Protein AF-A0A7S3WR61-F1 (afdb_monomer_lite)

Structure (mmCIF, N/CA/C/O backbone):
data_AF-A0A7S3WR61-F1
#
_entry.id   AF-A0A7S3WR61-F1
#
loop_
_atom_site.group_PDB
_atom_site.id
_atom_site.type_symbol
_atom_site.label_atom_id
_atom_site.label_alt_id
_atom_site.label_comp_id
_atom_site.label_asym_id
_atom_site.label_entity_id
_atom_site.label_seq_id
_atom_site.pdbx_PDB_ins_code
_atom_site.Cartn_x
_atom_site.Cartn_y
_atom_site.Cartn_z
_atom_site.occupancy
_atom_site.B_iso_or_equiv
_atom_site.auth_seq_id
_atom_site.auth_comp_id
_atom_site.auth_asym_id
_atom_site.auth_atom_id
_atom_site.pdbx_PDB_model_num
ATOM 1 N N . MET A 1 1 ? -26.419 58.704 -27.061 1.00 47.06 1 MET A N 1
ATOM 2 C CA . MET A 1 1 ? -27.009 57.457 -26.523 1.00 47.06 1 MET A CA 1
ATOM 3 C C . MET A 1 1 ? -26.331 56.272 -27.197 1.00 47.06 1 MET A C 1
ATOM 5 O O . MET A 1 1 ? -26.550 56.076 -28.379 1.00 47.06 1 MET A O 1
ATOM 9 N N . SER A 1 2 ? -25.475 55.519 -26.505 1.00 44.50 2 SER A N 1
ATOM 10 C CA . SER A 1 2 ? -25.019 54.212 -27.003 1.00 44.50 2 SER A CA 1
ATOM 11 C C . SER A 1 2 ? -24.614 53.353 -25.810 1.00 44.50 2 SER A C 1
ATOM 13 O O . SER A 1 2 ? -23.563 53.556 -25.205 1.00 44.50 2 SER A O 1
ATOM 15 N N . ARG A 1 3 ? -25.531 52.475 -25.393 1.00 53.50 3 ARG A N 1
ATOM 16 C CA . ARG A 1 3 ? -25.324 51.505 -24.315 1.00 53.50 3 ARG A CA 1
ATOM 17 C C . ARG A 1 3 ? -24.737 50.247 -24.952 1.00 53.50 3 ARG A C 1
ATOM 19 O O . ARG A 1 3 ? -25.411 49.608 -25.752 1.00 53.50 3 ARG A O 1
ATOM 26 N N . ARG A 1 4 ? -23.490 49.907 -24.622 1.00 54.41 4 ARG A N 1
ATOM 27 C CA . ARG A 1 4 ? -22.903 48.604 -24.971 1.00 54.41 4 ARG A CA 1
ATOM 28 C C . ARG A 1 4 ? -23.414 47.555 -23.970 1.00 54.41 4 ARG A C 1
ATOM 30 O O . ARG A 1 4 ? -23.405 47.856 -22.776 1.00 54.41 4 ARG A O 1
ATOM 37 N N . PRO A 1 5 ? -23.875 46.370 -24.407 1.00 54.38 5 PRO A N 1
ATOM 38 C CA . PRO A 1 5 ? -24.313 45.326 -23.487 1.00 54.38 5 PRO A CA 1
ATOM 39 C C . PRO A 1 5 ? -23.103 44.636 -22.832 1.00 54.38 5 PRO A C 1
ATOM 41 O O . PRO A 1 5 ? -22.031 44.578 -23.444 1.00 54.38 5 PRO A O 1
ATOM 44 N N . PRO A 1 6 ? -23.245 44.110 -21.601 1.00 51.59 6 PRO A N 1
ATOM 45 C CA . PRO A 1 6 ? -22.184 43.352 -20.959 1.00 51.59 6 PRO A CA 1
ATOM 46 C C . PRO A 1 6 ? -22.015 41.997 -21.654 1.00 51.59 6 PRO A C 1
ATOM 48 O O . PRO A 1 6 ? -22.983 41.290 -21.933 1.00 51.59 6 PRO A O 1
ATOM 51 N N . ILE A 1 7 ? -20.762 41.650 -21.933 1.00 61.72 7 ILE A N 1
ATOM 52 C CA . ILE A 1 7 ? -20.359 40.348 -22.458 1.00 61.72 7 ILE A CA 1
ATOM 53 C C . ILE A 1 7 ? -20.610 39.324 -21.348 1.00 61.72 7 ILE A C 1
ATOM 55 O O . ILE A 1 7 ? -19.904 39.307 -20.340 1.00 61.72 7 ILE A O 1
ATOM 59 N N . ALA A 1 8 ? -21.639 38.496 -21.513 1.00 58.22 8 ALA A N 1
ATOM 60 C CA . ALA A 1 8 ? -21.864 37.343 -20.658 1.00 58.22 8 ALA A CA 1
ATOM 61 C C . ALA A 1 8 ? -20.707 36.356 -20.868 1.00 58.22 8 ALA A C 1
ATOM 63 O O . ALA A 1 8 ? -20.586 35.744 -21.929 1.00 58.22 8 ALA A O 1
ATOM 64 N N . MET A 1 9 ? -19.833 36.227 -19.868 1.00 58.81 9 MET A N 1
ATOM 65 C CA . MET A 1 9 ? -18.843 35.158 -19.838 1.00 58.81 9 MET A CA 1
ATOM 66 C C . MET A 1 9 ? -19.578 33.822 -19.715 1.00 58.81 9 MET A C 1
ATOM 68 O O . MET A 1 9 ? -20.088 33.485 -18.647 1.00 58.81 9 MET A O 1
ATOM 72 N N . LEU A 1 10 ? -19.632 33.055 -20.807 1.00 58.28 10 LEU A N 1
ATOM 73 C CA . LEU A 1 10 ? -19.936 31.632 -20.724 1.00 58.28 10 LEU A CA 1
ATOM 74 C C . LEU A 1 10 ? -18.813 30.971 -19.921 1.00 58.28 10 LEU A C 1
ATOM 76 O O . LEU A 1 10 ? -17.678 30.861 -20.383 1.00 58.28 10 LEU A O 1
ATOM 80 N N . SER A 1 11 ? -19.140 30.560 -18.700 1.00 61.56 11 SER A N 1
ATOM 81 C CA . SER A 1 11 ? -18.258 29.749 -17.875 1.00 61.56 11 SER A CA 1
ATOM 82 C C . SER A 1 11 ? -18.165 28.359 -18.507 1.00 61.56 11 SER A C 1
ATOM 84 O O . SER A 1 11 ? -19.135 27.601 -18.522 1.00 61.56 11 SER A O 1
ATOM 86 N N . LEU A 1 12 ? -17.007 28.047 -19.088 1.00 59.94 12 LEU A N 1
ATOM 87 C CA . LEU A 1 12 ? -16.656 26.696 -19.506 1.00 59.94 12 LEU A CA 1
ATOM 88 C C . LEU A 1 12 ? -16.459 25.863 -18.237 1.00 59.94 12 LEU A C 1
ATOM 90 O O . LEU A 1 12 ? -15.419 25.942 -17.586 1.00 59.94 12 LEU A O 1
ATOM 94 N N . ALA A 1 13 ? -17.467 25.077 -17.867 1.00 62.22 13 ALA A N 1
ATOM 95 C CA . ALA A 1 13 ? -17.291 24.028 -16.877 1.00 62.22 13 ALA A CA 1
ATOM 96 C C . ALA A 1 13 ? -16.341 22.971 -17.465 1.00 62.22 13 ALA A C 1
ATOM 98 O O . ALA A 1 13 ? -16.714 22.217 -18.364 1.00 62.22 13 ALA A O 1
ATOM 99 N N . SER A 1 14 ? -15.098 22.940 -16.983 1.00 58.44 14 SER A N 1
ATOM 100 C CA . SER A 1 14 ? -14.145 21.876 -17.299 1.00 58.44 14 SER A CA 1
ATOM 101 C C . SER A 1 14 ? -14.695 20.540 -16.807 1.00 58.44 14 SER A C 1
ATOM 103 O O . SER A 1 14 ? -14.747 20.280 -15.606 1.00 58.44 14 SER A O 1
ATOM 105 N N . ILE A 1 15 ? -15.092 19.676 -17.739 1.00 57.22 15 ILE A N 1
ATOM 106 C CA . ILE A 1 15 ? -15.362 18.268 -17.455 1.00 57.22 15 ILE A CA 1
ATOM 107 C C . ILE A 1 15 ? -14.012 17.621 -17.135 1.00 57.22 15 ILE A C 1
ATOM 109 O O . ILE A 1 15 ? -13.138 17.525 -17.997 1.00 57.22 15 ILE A O 1
ATOM 113 N N . ALA A 1 16 ? -13.824 17.201 -15.884 1.00 52.56 16 ALA A N 1
ATOM 114 C CA . ALA A 1 16 ? -12.667 16.417 -15.485 1.00 52.56 16 ALA A CA 1
ATOM 115 C C . ALA A 1 16 ? -12.743 15.043 -16.166 1.00 52.56 16 ALA A C 1
ATOM 117 O O . ALA A 1 16 ? -13.483 14.159 -15.736 1.00 52.56 16 ALA A O 1
ATOM 118 N N . VAL A 1 17 ? -11.982 14.857 -17.245 1.00 47.66 17 VAL A N 1
ATOM 119 C CA . VAL A 1 17 ? -11.701 13.519 -17.769 1.00 47.66 17 VAL A CA 1
ATOM 120 C C . VAL A 1 17 ? -10.850 12.822 -16.714 1.00 47.66 17 VAL A C 1
ATOM 122 O O . VAL A 1 17 ? -9.692 13.186 -16.511 1.00 47.66 17 VAL A O 1
ATOM 125 N N . ALA A 1 18 ? -11.430 11.848 -16.012 1.00 56.19 18 ALA A N 1
ATOM 126 C CA . ALA A 1 18 ? -10.667 10.930 -15.180 1.00 56.19 18 ALA A CA 1
ATOM 127 C C . ALA A 1 18 ? -9.612 10.271 -16.079 1.00 56.19 18 ALA A C 1
ATOM 129 O O . ALA A 1 18 ? -9.944 9.483 -16.965 1.00 56.19 18 ALA A O 1
ATOM 130 N N . GLY A 1 19 ? -8.352 10.680 -15.920 1.00 56.31 19 GLY A N 1
ATOM 131 C CA . GLY A 1 19 ? -7.254 10.207 -16.751 1.00 56.31 19 GLY A CA 1
ATOM 132 C C . GLY A 1 19 ? -7.171 8.688 -16.674 1.00 56.31 19 GLY A C 1
ATOM 133 O O . GLY A 1 19 ? -6.979 8.126 -15.597 1.00 56.31 19 GLY A O 1
ATOM 134 N N . VAL A 1 20 ? -7.336 8.019 -17.812 1.00 65.19 20 VAL A N 1
ATOM 135 C CA . VAL A 1 20 ? -7.133 6.575 -17.909 1.00 65.19 20 VAL A CA 1
ATOM 136 C C . VAL A 1 20 ? -5.646 6.320 -17.677 1.00 65.19 20 VAL A C 1
ATOM 138 O O . VAL A 1 20 ? -4.814 6.663 -18.518 1.00 65.19 20 VAL A O 1
ATOM 141 N N . SER A 1 21 ? -5.299 5.762 -16.515 1.00 78.19 21 SER A N 1
ATOM 142 C CA . SER A 1 21 ? -3.930 5.324 -16.229 1.00 78.19 21 SER A CA 1
ATOM 143 C C . SER A 1 21 ? -3.452 4.371 -17.335 1.00 78.19 21 SER A C 1
ATOM 145 O O . SER A 1 21 ? -4.246 3.527 -17.766 1.00 78.19 21 SER A O 1
ATOM 147 N N . PRO A 1 22 ? -2.178 4.441 -17.775 1.00 86.56 22 PRO A N 1
ATOM 148 C CA . PRO A 1 22 ? -1.639 3.497 -18.748 1.00 86.56 22 PRO A CA 1
ATOM 149 C C . PRO A 1 22 ? -1.910 2.043 -18.333 1.00 86.56 22 PRO A C 1
ATOM 151 O O . PRO A 1 22 ? -1.934 1.766 -17.124 1.00 86.56 22 PRO A O 1
ATOM 154 N N . PRO A 1 23 ? -2.100 1.119 -19.295 1.00 90.44 23 PRO A N 1
ATOM 155 C CA . PRO A 1 23 ? -2.280 -0.291 -18.991 1.00 90.44 23 PRO A CA 1
ATOM 156 C C . PRO A 1 23 ? -1.170 -0.817 -18.075 1.00 90.44 23 PRO A C 1
ATOM 158 O O . PRO A 1 23 ? 0.005 -0.769 -18.431 1.00 90.44 23 PRO A O 1
ATOM 161 N N . TRP A 1 24 ? -1.543 -1.336 -16.907 1.00 93.50 24 TRP A N 1
ATOM 162 C CA . TRP A 1 24 ? -0.624 -1.915 -15.930 1.00 93.50 24 TRP A CA 1
ATOM 163 C C . TRP A 1 24 ? -1.141 -3.282 -15.492 1.00 93.50 24 TRP A C 1
ATOM 165 O O . TRP A 1 24 ? -2.206 -3.404 -14.890 1.00 93.50 24 TRP A O 1
ATOM 175 N N . ARG A 1 25 ? -0.388 -4.329 -15.837 1.00 93.69 25 ARG A N 1
ATOM 176 C CA . ARG A 1 25 ? -0.757 -5.736 -15.621 1.00 93.69 25 ARG A CA 1
ATOM 177 C C . ARG A 1 25 ? 0.357 -6.440 -14.839 1.00 93.69 25 ARG A C 1
ATOM 179 O O . ARG A 1 25 ? 1.091 -7.230 -15.430 1.00 93.69 25 ARG A O 1
ATOM 186 N N . PRO A 1 26 ? 0.538 -6.119 -13.545 1.00 95.62 26 PRO A N 1
ATOM 187 C CA . PRO A 1 26 ? 1.623 -6.683 -12.756 1.00 95.62 26 PRO A CA 1
ATOM 188 C C . PRO A 1 26 ? 1.427 -8.193 -12.593 1.00 95.62 26 PRO A C 1
ATOM 190 O O . PRO A 1 26 ? 0.356 -8.662 -12.193 1.00 95.62 26 PRO A O 1
ATOM 193 N N . ALA A 1 27 ? 2.474 -8.962 -12.879 1.00 95.62 27 ALA A N 1
ATOM 194 C CA . ALA A 1 27 ? 2.504 -10.387 -12.593 1.00 95.62 27 ALA A CA 1
ATOM 195 C C . ALA A 1 27 ? 2.881 -10.625 -11.127 1.00 95.62 27 ALA A C 1
ATOM 197 O O . ALA A 1 27 ? 2.282 -11.479 -10.476 1.00 95.62 27 ALA A O 1
ATOM 198 N N . THR A 1 28 ? 3.818 -9.839 -10.596 1.00 95.88 28 THR A N 1
ATOM 199 C CA . THR A 1 28 ? 4.355 -9.965 -9.236 1.00 95.88 28 THR A CA 1
ATOM 200 C C . THR A 1 28 ? 4.583 -8.599 -8.592 1.00 95.88 28 THR A C 1
ATOM 202 O O . THR A 1 28 ? 4.657 -7.577 -9.273 1.00 95.88 28 THR A O 1
ATOM 205 N N . VAL A 1 29 ? 4.810 -8.582 -7.277 1.00 96.50 29 VAL A N 1
ATOM 206 C CA . VAL A 1 29 ? 5.276 -7.389 -6.541 1.00 96.50 29 VAL A CA 1
ATOM 207 C C . VAL A 1 29 ? 6.544 -6.764 -7.143 1.00 96.50 29 VAL A C 1
ATOM 209 O O . VAL A 1 29 ? 6.754 -5.559 -7.027 1.00 96.50 29 VAL A O 1
ATOM 212 N N . ARG A 1 30 ? 7.385 -7.540 -7.835 1.00 96.81 30 ARG A N 1
ATOM 213 C CA . ARG A 1 30 ? 8.566 -6.987 -8.507 1.00 96.81 30 ARG A CA 1
ATOM 214 C C . ARG A 1 30 ? 8.184 -5.996 -9.609 1.00 96.81 30 ARG A C 1
ATOM 216 O O . ARG A 1 30 ? 8.894 -5.016 -9.787 1.00 96.81 30 ARG A O 1
ATOM 223 N N . ASP A 1 31 ? 7.062 -6.214 -10.293 1.00 97.25 31 ASP A N 1
ATOM 224 C CA . ASP A 1 31 ? 6.581 -5.304 -11.338 1.00 97.25 31 ASP A CA 1
ATOM 225 C C . ASP A 1 31 ? 6.067 -3.991 -10.736 1.00 97.25 31 ASP A C 1
ATOM 227 O O . ASP A 1 31 ? 6.225 -2.939 -11.345 1.00 97.25 31 ASP A O 1
ATOM 231 N N . LEU A 1 32 ? 5.531 -4.021 -9.507 1.00 96.88 32 LEU A N 1
ATOM 232 C CA . LEU A 1 32 ? 5.289 -2.801 -8.732 1.00 96.88 32 LEU A CA 1
ATOM 233 C C . LEU A 1 32 ? 6.612 -2.092 -8.431 1.00 96.88 32 LEU A C 1
ATOM 235 O O . LEU A 1 32 ? 6.734 -0.896 -8.662 1.00 96.88 32 LEU A O 1
ATOM 239 N N . HIS A 1 33 ? 7.634 -2.807 -7.957 1.00 96.69 33 HIS A N 1
ATOM 240 C CA . HIS A 1 33 ? 8.935 -2.189 -7.670 1.00 96.69 33 HIS A CA 1
ATOM 241 C C . HIS A 1 33 ? 9.611 -1.605 -8.911 1.00 96.69 33 HIS A C 1
ATOM 243 O O . HIS A 1 33 ? 10.313 -0.605 -8.795 1.00 96.69 33 HIS A O 1
ATOM 249 N N . SER A 1 34 ? 9.392 -2.175 -10.095 1.00 96.88 34 SER A N 1
ATOM 250 C CA . SER A 1 34 ? 9.882 -1.614 -11.360 1.00 96.88 34 SER A CA 1
ATOM 251 C C . SER A 1 34 ? 9.305 -0.225 -11.665 1.00 96.88 34 SER A C 1
ATOM 253 O O . SER A 1 34 ? 9.942 0.555 -12.369 1.00 96.88 34 SER A O 1
ATOM 255 N N . GLU A 1 35 ? 8.166 0.133 -11.069 1.00 95.69 35 GLU A N 1
ATOM 256 C CA . GLU A 1 35 ? 7.537 1.454 -11.186 1.00 95.69 35 GLU A CA 1
ATOM 257 C C . GLU A 1 35 ? 8.132 2.492 -10.223 1.00 95.69 35 GLU A C 1
ATOM 259 O O . GLU A 1 35 ? 7.680 3.635 -10.184 1.00 95.69 35 GLU A O 1
ATOM 264 N N . TYR A 1 36 ? 9.174 2.147 -9.460 1.00 93.38 36 TYR A N 1
ATOM 265 C CA . TYR A 1 36 ? 9.773 3.046 -8.470 1.00 93.38 36 TYR A CA 1
ATOM 266 C C . TYR A 1 36 ? 10.138 4.419 -9.057 1.00 93.38 36 TYR A C 1
ATOM 268 O O . TYR A 1 36 ? 9.780 5.444 -8.485 1.00 93.38 36 TYR A O 1
ATOM 276 N N . GLY A 1 37 ? 10.786 4.467 -10.228 1.00 92.19 37 GLY A N 1
ATOM 277 C CA . GLY A 1 37 ? 11.131 5.733 -10.900 1.00 92.19 37 GLY A CA 1
ATOM 278 C C . GLY A 1 37 ? 9.921 6.498 -11.460 1.00 92.19 37 GLY A C 1
ATOM 279 O O . GLY A 1 37 ? 9.995 7.697 -11.748 1.00 92.19 37 GLY A O 1
ATOM 280 N N . ASN A 1 38 ? 8.778 5.827 -11.601 1.00 92.81 38 ASN A N 1
ATOM 281 C CA . ASN A 1 38 ? 7.513 6.456 -11.961 1.00 92.81 38 ASN A CA 1
ATOM 282 C C . ASN A 1 38 ? 6.779 7.034 -10.753 1.00 92.81 38 ASN A C 1
ATOM 284 O O . ASN A 1 38 ? 6.096 8.045 -10.895 1.00 92.81 38 ASN A O 1
ATOM 288 N N . ILE A 1 39 ? 6.971 6.444 -9.579 1.00 92.19 39 ILE A N 1
ATOM 289 C CA . ILE A 1 39 ? 6.277 6.809 -8.343 1.00 92.19 39 ILE A CA 1
ATOM 290 C C . ILE A 1 39 ? 7.059 7.873 -7.567 1.00 92.19 39 ILE A C 1
ATOM 292 O O . ILE A 1 39 ? 6.493 8.877 -7.141 1.00 92.19 39 ILE A O 1
ATOM 296 N N . PHE A 1 40 ? 8.372 7.698 -7.438 1.00 91.38 40 PHE A N 1
ATOM 297 C CA . PHE A 1 40 ? 9.255 8.597 -6.699 1.00 91.38 40 PHE A CA 1
ATOM 298 C C . PHE A 1 40 ? 10.033 9.477 -7.678 1.00 91.38 40 PHE A C 1
ATOM 300 O O . PHE A 1 40 ? 11.145 9.152 -8.088 1.00 91.38 40 PHE A O 1
ATOM 307 N N . LYS A 1 41 ? 9.425 10.601 -8.078 1.00 87.75 41 LYS A N 1
ATOM 308 C CA . LYS A 1 41 ? 10.019 11.557 -9.034 1.00 87.75 41 LYS A CA 1
ATOM 309 C C . LYS A 1 41 ? 11.151 12.403 -8.452 1.00 87.75 41 LYS A C 1
ATOM 311 O O . LYS A 1 41 ? 11.986 12.908 -9.198 1.00 87.75 41 LYS A O 1
ATOM 316 N N . HIS A 1 42 ? 11.179 12.553 -7.134 1.00 81.06 42 HIS A N 1
ATOM 317 C CA . HIS A 1 42 ? 12.162 13.350 -6.409 1.00 81.06 42 HIS A CA 1
ATOM 318 C C . HIS A 1 42 ? 12.770 12.525 -5.268 1.00 81.06 42 HIS A C 1
ATOM 320 O O . HIS A 1 42 ? 12.228 11.490 -4.876 1.00 81.06 42 HIS A O 1
ATOM 326 N N . GLY A 1 43 ? 13.932 12.955 -4.770 1.00 69.00 43 GLY A N 1
ATOM 327 C CA . GLY A 1 43 ? 14.670 12.238 -3.730 1.00 69.00 43 GLY A CA 1
ATOM 328 C C . GLY A 1 43 ? 13.902 12.084 -2.407 1.00 69.00 43 GLY A C 1
ATOM 329 O O . GLY A 1 43 ? 13.044 12.892 -2.075 1.00 69.00 43 GLY A O 1
ATOM 330 N N . ASN A 1 44 ? 14.299 11.061 -1.640 1.00 69.12 44 ASN A N 1
ATOM 331 C CA . ASN A 1 44 ? 13.786 10.624 -0.333 1.00 69.12 44 ASN A CA 1
ATOM 332 C C . ASN A 1 44 ? 12.400 9.937 -0.308 1.00 69.12 44 ASN A C 1
ATOM 334 O O . ASN A 1 44 ? 11.360 10.557 -0.144 1.00 69.12 44 ASN A O 1
ATOM 338 N N . ARG A 1 45 ? 12.428 8.602 -0.317 1.00 73.38 45 ARG A N 1
ATOM 339 C CA . ARG A 1 45 ? 11.285 7.699 -0.079 1.00 73.38 45 ARG A CA 1
ATOM 340 C C . ARG A 1 45 ? 10.708 7.661 1.343 1.00 73.38 45 ARG A C 1
ATOM 342 O O . ARG A 1 45 ? 9.641 7.085 1.523 1.00 73.38 45 ARG A O 1
ATOM 349 N N . ASN A 1 46 ? 11.414 8.174 2.355 1.00 73.88 46 ASN A N 1
ATOM 350 C CA . ASN A 1 46 ? 10.978 8.010 3.746 1.00 73.88 46 ASN A CA 1
ATOM 351 C C . ASN A 1 46 ? 9.609 8.663 3.961 1.00 73.88 46 ASN A C 1
ATOM 353 O O . ASN A 1 46 ? 9.401 9.788 3.518 1.00 73.88 46 ASN A O 1
ATOM 357 N N . ALA A 1 47 ? 8.706 7.962 4.654 1.00 76.19 47 ALA A N 1
ATOM 358 C CA . ALA A 1 47 ? 7.325 8.394 4.905 1.00 76.19 47 ALA A CA 1
ATOM 359 C C . ALA A 1 47 ? 6.470 8.618 3.638 1.00 76.19 47 ALA A C 1
ATOM 361 O O . ALA A 1 47 ? 5.377 9.181 3.700 1.00 76.19 47 ALA A O 1
ATOM 362 N N . ALA A 1 48 ? 6.925 8.135 2.479 1.00 86.69 48 ALA A N 1
ATOM 363 C CA . ALA A 1 48 ? 6.242 8.315 1.201 1.00 86.69 48 ALA A CA 1
ATOM 364 C C . ALA A 1 48 ? 5.521 7.042 0.711 1.00 86.69 48 ALA A C 1
ATOM 366 O O . ALA A 1 48 ? 5.280 6.868 -0.483 1.00 86.69 48 ALA A O 1
ATOM 367 N N . SER A 1 49 ? 5.127 6.149 1.629 1.00 90.50 49 SER A N 1
ATOM 368 C CA . SER A 1 49 ? 4.336 4.943 1.323 1.00 90.50 49 SER A CA 1
ATOM 369 C C . SER A 1 49 ? 2.990 5.259 0.656 1.00 90.50 49 SER A C 1
ATOM 371 O O . SER A 1 49 ? 2.519 4.495 -0.185 1.00 90.50 49 SER A O 1
ATOM 373 N N . HIS A 1 50 ? 2.407 6.422 0.955 1.00 89.69 50 HIS A N 1
ATOM 374 C CA . HIS A 1 50 ? 1.185 6.920 0.324 1.00 89.69 50 HIS A CA 1
ATOM 375 C C . HIS A 1 50 ? 1.306 7.074 -1.206 1.00 89.69 50 HIS A C 1
ATOM 377 O O . HIS A 1 50 ? 0.293 7.011 -1.905 1.00 89.69 50 HIS A O 1
ATOM 383 N N . LEU A 1 51 ? 2.521 7.217 -1.755 1.00 92.62 51 LEU A N 1
ATOM 384 C CA . LEU A 1 51 ? 2.743 7.252 -3.203 1.00 92.62 51 LEU A CA 1
ATOM 385 C C . LEU A 1 51 ? 2.556 5.869 -3.845 1.00 92.62 51 LEU A C 1
ATOM 387 O O . LEU A 1 51 ? 1.927 5.774 -4.899 1.00 92.62 51 LEU A O 1
ATOM 391 N N . TRP A 1 52 ? 3.011 4.794 -3.187 1.00 93.75 52 TRP A N 1
ATOM 392 C CA . TRP A 1 52 ? 2.709 3.420 -3.613 1.00 93.75 52 TRP A CA 1
ATOM 393 C C . TRP A 1 52 ? 1.202 3.166 -3.613 1.00 93.75 52 TRP A C 1
ATOM 395 O O . TRP A 1 52 ? 0.655 2.693 -4.607 1.00 93.75 52 TRP A O 1
ATOM 405 N N . VAL A 1 53 ? 0.527 3.537 -2.517 1.00 93.31 53 VAL A N 1
ATOM 406 C CA . VAL A 1 53 ? -0.932 3.408 -2.373 1.00 93.31 53 VAL A CA 1
ATOM 407 C C . VAL A 1 53 ? -1.646 4.139 -3.510 1.00 93.31 53 VAL A C 1
ATOM 409 O O . VAL A 1 53 ? -2.485 3.554 -4.190 1.00 93.31 53 VAL A O 1
ATOM 412 N N . SER A 1 54 ? -1.272 5.395 -3.764 1.00 92.00 54 SER A N 1
ATOM 413 C CA . SER A 1 54 ? -1.868 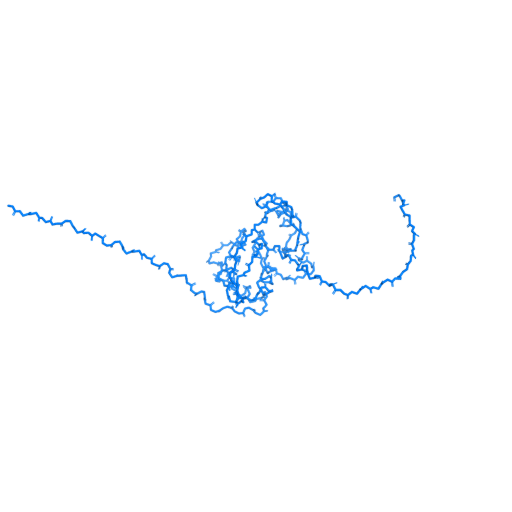6.214 -4.825 1.00 92.00 54 SER A CA 1
ATOM 414 C C . SER A 1 54 ? -1.685 5.578 -6.201 1.00 92.00 54 SER A C 1
ATOM 416 O O . SER A 1 54 ? -2.643 5.474 -6.966 1.00 92.00 54 SER A O 1
ATOM 418 N N . PHE A 1 55 ? -0.476 5.097 -6.504 1.00 94.12 55 PHE A N 1
ATOM 419 C CA . PHE A 1 55 ? -0.173 4.442 -7.774 1.00 94.12 55 PHE A CA 1
ATOM 420 C C . PHE A 1 55 ? -1.033 3.194 -8.009 1.00 94.12 55 PHE A C 1
ATOM 422 O O . PHE A 1 55 ? -1.571 3.020 -9.108 1.00 94.12 55 PHE A O 1
ATOM 429 N N . ILE A 1 56 ? -1.171 2.355 -6.976 1.00 94.00 56 ILE A N 1
ATOM 430 C CA . ILE A 1 56 ? -1.958 1.119 -7.005 1.00 94.00 56 ILE A CA 1
ATOM 431 C C . ILE A 1 56 ? -3.447 1.442 -7.176 1.00 94.00 56 ILE A C 1
ATOM 433 O O . ILE A 1 56 ? -4.094 0.895 -8.068 1.00 94.00 56 ILE A O 1
ATOM 437 N N . LEU A 1 57 ? -3.990 2.361 -6.370 1.00 91.56 57 LEU A N 1
ATOM 438 C CA . LEU A 1 57 ? -5.417 2.697 -6.388 1.00 91.56 57 LEU A CA 1
ATOM 439 C C . LEU A 1 57 ? -5.854 3.377 -7.694 1.00 91.56 57 LEU A C 1
ATOM 441 O O . LEU A 1 57 ? -6.917 3.053 -8.218 1.00 91.56 57 LEU A O 1
ATOM 445 N N . GLN A 1 58 ? -5.013 4.227 -8.293 1.00 92.00 58 GLN A N 1
ATOM 446 C CA . GLN A 1 58 ? -5.269 4.830 -9.615 1.00 92.00 58 GLN A CA 1
ATOM 447 C C . GLN A 1 58 ? -5.350 3.807 -10.760 1.00 92.00 58 GLN A C 1
ATOM 449 O O . GLN A 1 58 ? -5.791 4.135 -11.864 1.00 92.00 58 GLN A O 1
ATOM 454 N N . ARG A 1 59 ? -4.882 2.578 -10.525 1.00 93.56 59 ARG A N 1
ATOM 455 C CA . ARG A 1 59 ? -4.900 1.468 -11.486 1.00 93.56 59 ARG A CA 1
ATOM 456 C C . ARG A 1 59 ? -5.772 0.310 -11.018 1.00 93.56 59 ARG A C 1
ATOM 458 O O . ARG A 1 59 ? -5.818 -0.715 -11.691 1.00 93.56 59 ARG A O 1
ATOM 465 N N . ALA A 1 60 ? -6.483 0.458 -9.903 1.00 91.44 60 ALA A N 1
ATOM 466 C CA . ALA A 1 60 ? -7.227 -0.635 -9.294 1.00 91.44 60 ALA A CA 1
ATOM 467 C C . ALA A 1 60 ? -8.317 -1.199 -10.217 1.00 91.44 60 ALA A C 1
ATOM 469 O O . ALA A 1 60 ? -8.522 -2.410 -10.235 1.00 91.44 60 ALA A O 1
ATOM 470 N N . SER A 1 61 ? -8.913 -0.363 -11.075 1.00 92.12 61 SER A N 1
ATOM 471 C CA . SER A 1 61 ? -9.892 -0.781 -12.091 1.00 92.12 61 SER A CA 1
ATOM 472 C C . SER A 1 61 ? -9.333 -1.759 -13.126 1.00 92.12 61 SER A C 1
ATOM 474 O O . SER A 1 61 ? -10.095 -2.416 -13.826 1.00 92.12 61 SER A O 1
ATOM 476 N N . GLN A 1 62 ? -8.009 -1.887 -13.213 1.00 92.75 62 GLN A N 1
ATOM 477 C CA . GLN A 1 62 ? -7.315 -2.824 -14.094 1.00 92.75 62 GLN A CA 1
ATOM 478 C C . GLN A 1 62 ? -6.928 -4.129 -13.379 1.00 92.75 62 GLN A C 1
ATOM 480 O O . GLN A 1 62 ? -6.429 -5.056 -14.018 1.00 92.75 62 GLN A O 1
ATOM 485 N N . LEU A 1 63 ? -7.133 -4.213 -12.060 1.00 90.81 63 LEU A N 1
ATOM 486 C CA . LEU A 1 63 ? -6.670 -5.311 -11.221 1.00 90.81 63 LEU A CA 1
ATOM 487 C C . LEU A 1 63 ? -7.822 -6.186 -10.728 1.00 90.81 63 LEU A C 1
ATOM 489 O O . LEU A 1 63 ? -8.923 -5.720 -10.432 1.00 90.81 63 LEU A O 1
ATOM 493 N N . ALA A 1 64 ? -7.532 -7.478 -10.582 1.00 90.38 64 ALA A N 1
ATOM 494 C CA . ALA A 1 64 ? -8.350 -8.377 -9.778 1.00 90.38 64 ALA A CA 1
ATOM 495 C C . ALA A 1 64 ? -8.145 -8.080 -8.274 1.00 90.38 64 ALA A C 1
ATOM 497 O O . ALA A 1 64 ? -7.043 -7.670 -7.895 1.00 90.38 64 ALA A O 1
ATOM 498 N N . PRO A 1 65 ? -9.134 -8.361 -7.401 1.00 87.75 65 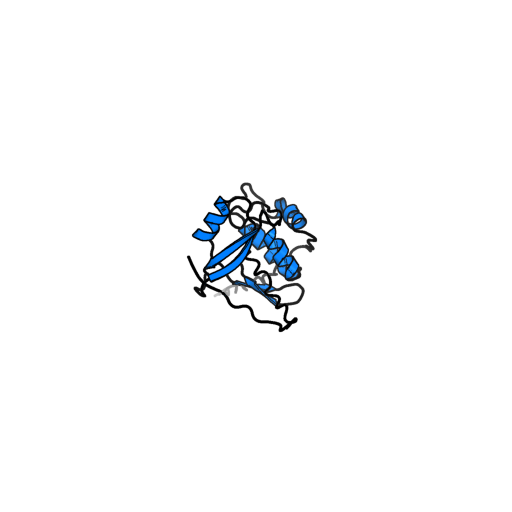PRO A N 1
ATOM 499 C CA . PRO A 1 65 ? -9.022 -8.114 -5.959 1.00 87.75 65 PRO A CA 1
ATOM 500 C C . PRO A 1 65 ? -7.770 -8.732 -5.325 1.00 87.75 65 PRO A C 1
ATOM 502 O O . PRO A 1 65 ? -7.017 -8.053 -4.634 1.00 87.75 65 PRO A O 1
ATOM 505 N N . SER A 1 66 ? -7.480 -9.996 -5.644 1.00 89.06 66 SER A N 1
ATOM 506 C CA . SER A 1 66 ? -6.298 -10.693 -5.124 1.00 89.06 66 SER A CA 1
ATOM 507 C C . SER A 1 66 ? -4.985 -10.072 -5.593 1.00 89.06 66 SER A C 1
ATOM 509 O O . SER A 1 66 ? -4.011 -10.059 -4.846 1.00 89.06 66 SER A O 1
ATOM 511 N N . LYS A 1 67 ? -4.943 -9.544 -6.823 1.00 92.75 67 LYS A N 1
ATOM 512 C CA . LYS A 1 67 ? -3.744 -8.886 -7.347 1.00 92.75 67 LYS A CA 1
ATOM 513 C C . LYS A 1 67 ? -3.521 -7.549 -6.656 1.00 92.75 67 LYS A C 1
ATOM 515 O O . LYS A 1 67 ? -2.387 -7.218 -6.341 1.00 92.75 67 LYS A O 1
ATOM 520 N N . LEU A 1 68 ? -4.592 -6.806 -6.391 1.00 92.38 68 LEU A N 1
ATOM 521 C CA . LEU A 1 68 ? -4.518 -5.568 -5.629 1.00 92.38 68 LEU A CA 1
ATOM 522 C C . LEU A 1 68 ? -3.973 -5.814 -4.212 1.00 92.38 68 LEU A C 1
ATOM 524 O O . LEU A 1 68 ? -3.022 -5.147 -3.813 1.00 92.38 68 LEU A O 1
ATOM 528 N N . GLU A 1 69 ? -4.524 -6.798 -3.491 1.00 91.06 69 GLU A N 1
ATOM 529 C CA . GLU A 1 69 ? -4.024 -7.216 -2.171 1.00 91.06 69 GLU A CA 1
ATOM 530 C C . GLU A 1 69 ? -2.541 -7.606 -2.230 1.00 91.06 69 GLU A C 1
ATOM 532 O O . GLU A 1 69 ? -1.749 -7.157 -1.404 1.00 91.06 69 GLU A O 1
ATOM 537 N N . GLU A 1 70 ? -2.138 -8.372 -3.249 1.00 93.88 70 GLU A N 1
ATOM 538 C CA . GLU A 1 70 ? -0.738 -8.738 -3.468 1.00 93.88 70 GLU A CA 1
ATOM 539 C C . GLU A 1 70 ? 0.159 -7.501 -3.639 1.00 93.88 70 GLU A C 1
ATOM 541 O O . GLU A 1 70 ? 1.225 -7.439 -3.030 1.00 93.88 70 GLU A O 1
ATOM 546 N N . MET A 1 71 ? -0.259 -6.481 -4.397 1.00 95.56 71 MET A N 1
ATOM 547 C CA . MET A 1 71 ? 0.540 -5.257 -4.570 1.00 95.56 71 MET A CA 1
ATOM 548 C C . MET A 1 71 ? 0.746 -4.504 -3.248 1.00 95.56 71 MET A C 1
ATOM 550 O O . MET A 1 71 ? 1.834 -3.979 -3.005 1.00 95.56 71 MET A O 1
ATOM 554 N N . PHE A 1 72 ? -0.246 -4.509 -2.353 1.00 94.56 72 PHE A N 1
ATOM 555 C CA . PHE A 1 72 ? -0.124 -3.903 -1.021 1.00 94.56 72 PHE A CA 1
ATOM 556 C C . PHE A 1 72 ? 0.877 -4.615 -0.099 1.00 94.56 72 PHE A C 1
ATOM 558 O O . PHE A 1 72 ? 1.327 -4.029 0.882 1.00 94.56 72 PHE A O 1
ATOM 565 N N . THR A 1 73 ? 1.293 -5.841 -0.425 1.00 95.12 73 THR A N 1
ATOM 566 C CA . THR A 1 73 ? 2.359 -6.545 0.312 1.00 95.12 73 THR A CA 1
ATOM 567 C C . THR A 1 73 ? 3.771 -6.072 -0.055 1.00 95.12 73 THR A C 1
ATOM 569 O O . THR A 1 73 ? 4.750 -6.433 0.603 1.00 95.12 73 THR A O 1
ATOM 572 N N . GLY A 1 74 ? 3.889 -5.266 -1.115 1.00 95.62 74 GLY A N 1
ATOM 573 C CA . GLY A 1 74 ? 5.156 -4.907 -1.737 1.00 95.62 74 GLY A CA 1
ATOM 574 C C . GLY A 1 74 ? 5.898 -3.721 -1.137 1.00 95.62 74 GLY A C 1
ATOM 575 O O . GLY A 1 74 ? 6.985 -3.400 -1.614 1.00 95.62 74 GLY A O 1
ATOM 576 N N . PHE A 1 75 ? 5.371 -3.052 -0.120 1.00 94.81 75 PHE A N 1
ATOM 577 C CA . PHE A 1 75 ? 6.075 -1.937 0.502 1.00 94.81 75 PHE A CA 1
ATOM 578 C C . PHE A 1 75 ? 5.794 -1.835 1.998 1.00 94.81 75 PHE A C 1
ATOM 580 O O . PHE A 1 75 ? 4.737 -2.219 2.493 1.00 94.81 75 PHE A O 1
ATOM 587 N N . CYS A 1 76 ? 6.751 -1.252 2.714 1.00 93.88 76 CYS A N 1
ATOM 588 C CA . CYS A 1 76 ? 6.599 -0.888 4.111 1.00 93.88 76 CYS A CA 1
ATOM 589 C C . CYS A 1 76 ? 5.649 0.309 4.248 1.00 93.88 76 CYS A C 1
ATOM 591 O O . CYS A 1 76 ? 5.906 1.378 3.685 1.00 93.88 76 CYS A O 1
ATOM 593 N N . ALA A 1 77 ? 4.586 0.153 5.040 1.00 90.69 77 ALA A N 1
ATOM 594 C CA . ALA A 1 77 ? 3.564 1.184 5.236 1.00 90.69 77 ALA A CA 1
ATOM 595 C C . ALA A 1 77 ? 4.096 2.465 5.903 1.00 90.69 77 ALA A C 1
ATOM 597 O O . ALA A 1 77 ? 3.545 3.537 5.676 1.00 90.69 77 ALA A O 1
ATOM 598 N N . VAL A 1 78 ? 5.177 2.372 6.681 1.00 90.81 78 VAL A N 1
ATOM 599 C CA . VAL A 1 78 ? 5.789 3.523 7.364 1.00 90.81 78 VAL A CA 1
ATOM 600 C C . VAL A 1 78 ? 6.871 4.160 6.497 1.00 90.81 78 VAL A C 1
ATOM 602 O O . VAL A 1 78 ? 6.789 5.331 6.145 1.00 90.81 78 VAL A O 1
ATOM 605 N N . SER A 1 79 ? 7.895 3.395 6.110 1.00 90.12 79 SER A N 1
ATOM 606 C CA . SER A 1 79 ? 9.078 3.961 5.449 1.00 90.12 79 SER A CA 1
ATOM 607 C C . SER A 1 79 ? 8.945 4.117 3.937 1.00 90.12 79 SER A C 1
ATOM 609 O O . SER A 1 79 ? 9.764 4.810 3.343 1.00 90.12 79 SER A O 1
ATOM 611 N N . GLY A 1 80 ? 7.977 3.454 3.296 1.00 89.88 80 GLY A N 1
ATOM 612 C CA . GLY A 1 80 ? 7.885 3.384 1.836 1.00 89.88 80 GLY A CA 1
ATOM 613 C C . GLY A 1 80 ? 8.947 2.491 1.180 1.00 89.88 80 GLY A C 1
ATOM 614 O O . GLY A 1 80 ? 8.976 2.388 -0.047 1.00 89.88 80 GLY A O 1
ATOM 615 N N . SER A 1 81 ? 9.809 1.825 1.961 1.00 92.44 81 SER A N 1
ATOM 616 C CA . SER A 1 81 ? 10.809 0.890 1.434 1.00 92.44 81 SER A CA 1
ATOM 617 C C . SER A 1 81 ? 10.141 -0.303 0.740 1.00 92.44 81 SER A C 1
ATOM 619 O O . SER A 1 81 ? 9.234 -0.898 1.331 1.00 92.44 81 SER A O 1
ATOM 621 N N . PRO A 1 82 ? 10.609 -0.714 -0.454 1.00 94.25 82 PRO A N 1
ATOM 622 C CA . PRO A 1 82 ? 10.179 -1.956 -1.085 1.00 94.25 82 PRO A CA 1
ATOM 623 C C . PRO A 1 82 ? 10.383 -3.154 -0.153 1.00 94.25 82 PRO A C 1
ATOM 625 O O . PRO A 1 82 ? 11.461 -3.334 0.419 1.00 94.25 82 PRO A O 1
ATOM 628 N N . THR A 1 83 ? 9.363 -3.993 -0.018 1.00 95.12 83 THR A N 1
ATOM 629 C CA . THR A 1 83 ? 9.425 -5.255 0.728 1.00 95.12 83 THR A CA 1
ATOM 630 C C . THR A 1 83 ? 9.316 -6.425 -0.232 1.00 95.12 83 THR A C 1
ATOM 632 O O . THR A 1 83 ? 8.621 -6.367 -1.244 1.00 95.12 83 THR A O 1
ATOM 635 N N . ARG A 1 84 ? 10.003 -7.522 0.089 1.00 93.69 84 ARG A N 1
ATOM 636 C CA . ARG A 1 84 ? 9.772 -8.815 -0.558 1.00 93.69 84 ARG A CA 1
ATOM 637 C C . ARG A 1 84 ? 8.846 -9.619 0.353 1.00 93.69 84 ARG A C 1
ATOM 639 O O . ARG A 1 84 ? 9.276 -9.919 1.470 1.00 93.69 84 ARG A O 1
ATOM 646 N N . PRO A 1 85 ? 7.606 -9.922 -0.067 1.00 90.62 85 PRO A N 1
ATOM 647 C CA . PRO A 1 85 ? 6.668 -10.664 0.765 1.00 90.62 85 PRO A CA 1
ATOM 648 C C . PRO A 1 85 ? 7.234 -12.040 1.116 1.00 90.62 85 PRO A C 1
ATOM 650 O O . PRO A 1 85 ? 7.552 -12.837 0.235 1.00 90.62 85 PRO A O 1
ATOM 653 N N . SER A 1 86 ? 7.395 -12.301 2.406 1.00 93.19 86 SER A N 1
ATOM 654 C CA . SER A 1 86 ? 7.826 -13.583 2.961 1.00 93.19 86 SER A CA 1
ATOM 655 C C . SER A 1 86 ? 7.370 -13.673 4.415 1.00 93.19 86 SER A C 1
ATOM 657 O O . SER A 1 86 ? 6.950 -12.672 4.994 1.00 93.19 86 SER A O 1
ATOM 659 N N . ASP A 1 87 ? 7.483 -14.846 5.039 1.00 91.62 87 ASP A N 1
ATOM 660 C CA . ASP A 1 87 ? 7.155 -14.988 6.463 1.00 91.62 87 ASP A CA 1
ATOM 661 C C . ASP A 1 87 ? 8.027 -14.096 7.364 1.00 91.62 87 ASP A C 1
ATOM 663 O O . ASP A 1 87 ? 7.565 -13.658 8.410 1.00 91.62 87 ASP A O 1
ATOM 667 N N . TYR A 1 88 ? 9.253 -13.766 6.937 1.00 90.94 88 TYR A N 1
ATOM 668 C CA . TYR A 1 88 ? 10.155 -12.882 7.682 1.00 90.94 88 TYR A CA 1
ATOM 669 C C . TYR A 1 88 ? 9.693 -11.419 7.680 1.00 90.94 88 TYR A C 1
ATOM 671 O O . TYR A 1 88 ? 9.877 -10.705 8.659 1.00 90.94 88 TYR A O 1
ATOM 679 N N . THR A 1 89 ? 9.104 -10.956 6.576 1.00 92.75 89 THR A N 1
ATOM 680 C CA . THR A 1 89 ? 8.629 -9.572 6.450 1.00 92.75 89 THR A CA 1
ATOM 681 C C . THR A 1 89 ? 7.167 -9.418 6.849 1.00 92.75 89 THR A C 1
ATOM 683 O O . THR A 1 89 ? 6.709 -8.284 6.941 1.00 92.75 89 THR A O 1
ATOM 686 N N . ARG A 1 90 ? 6.433 -10.516 7.089 1.00 94.19 90 ARG A N 1
ATOM 687 C CA . ARG A 1 90 ? 4.992 -10.536 7.375 1.00 94.19 90 ARG A CA 1
ATOM 688 C C . ARG A 1 90 ? 4.703 -10.422 8.872 1.00 94.19 90 ARG A C 1
ATOM 690 O O . ARG A 1 90 ? 4.994 -11.332 9.641 1.00 94.19 90 ARG A O 1
ATOM 697 N N . TYR A 1 91 ? 3.992 -9.370 9.261 1.00 93.12 91 TYR A N 1
ATOM 698 C CA . TYR A 1 91 ? 3.599 -9.118 10.648 1.00 93.12 91 TYR A CA 1
ATOM 699 C C . TYR A 1 91 ? 2.081 -9.101 10.786 1.00 93.12 91 TYR A C 1
ATOM 701 O O . TYR A 1 91 ? 1.387 -8.429 10.021 1.00 93.12 91 TYR A O 1
ATOM 709 N N . ARG A 1 92 ? 1.561 -9.835 11.777 1.00 92.94 92 ARG A N 1
ATOM 710 C CA . ARG A 1 92 ? 0.154 -9.744 12.179 1.00 92.94 92 ARG A CA 1
ATOM 711 C C . ARG A 1 92 ? -0.005 -8.567 13.130 1.00 92.94 92 ARG A C 1
ATOM 713 O O . ARG A 1 92 ? 0.634 -8.545 14.177 1.00 92.94 92 ARG A O 1
ATOM 720 N N . LEU A 1 93 ? -0.875 -7.629 12.783 1.00 91.75 93 LEU A N 1
ATOM 721 C CA . LEU A 1 93 ? -1.150 -6.438 13.580 1.00 91.75 93 LEU A CA 1
ATOM 722 C C . LEU A 1 93 ? -2.644 -6.309 13.844 1.00 91.75 93 LEU A C 1
ATOM 724 O O . LEU A 1 93 ? -3.460 -6.763 13.042 1.00 91.75 93 LEU A O 1
ATOM 728 N N . THR A 1 94 ? -2.975 -5.681 14.968 1.00 93.38 94 THR A N 1
ATOM 729 C CA . THR A 1 94 ? -4.336 -5.311 15.353 1.00 93.38 94 THR A CA 1
ATOM 730 C C . THR A 1 94 ? -4.352 -3.806 15.560 1.00 93.38 94 THR A C 1
ATOM 732 O O . THR A 1 94 ? -3.705 -3.318 16.480 1.00 93.38 94 THR A O 1
ATOM 735 N N . LEU A 1 95 ? -5.044 -3.083 14.683 1.00 92.69 95 LEU A N 1
ATOM 736 C CA . LEU A 1 95 ? -4.998 -1.624 14.609 1.00 92.69 95 LEU A CA 1
ATOM 737 C C . LEU A 1 95 ? -6.400 -1.024 14.779 1.00 92.69 95 LEU A C 1
ATOM 739 O O . LEU A 1 95 ? -7.377 -1.631 14.328 1.00 92.69 95 LEU A O 1
ATOM 743 N N . PRO A 1 96 ? -6.532 0.159 15.399 1.00 93.25 96 PRO A N 1
ATOM 744 C CA . PRO A 1 96 ? -7.814 0.839 15.526 1.00 93.25 96 PRO A CA 1
ATOM 745 C C . PRO A 1 96 ? -8.292 1.397 14.183 1.00 93.25 96 PRO A C 1
ATOM 747 O O . PRO A 1 96 ? -7.496 1.846 13.352 1.00 93.25 96 PRO A O 1
ATOM 750 N N . ARG A 1 97 ? -9.609 1.403 13.976 1.00 91.81 97 ARG A N 1
ATOM 751 C CA . ARG A 1 97 ? -10.226 2.059 12.821 1.00 91.81 97 ARG A CA 1
ATOM 752 C C . ARG A 1 97 ? -10.321 3.569 13.017 1.00 91.81 97 ARG A C 1
ATOM 754 O O . ARG A 1 97 ? -10.528 4.041 14.134 1.00 91.81 97 ARG A O 1
ATOM 761 N N . VAL A 1 98 ? -10.233 4.330 11.927 1.00 90.88 98 VAL A N 1
ATOM 762 C CA . VAL A 1 98 ? -10.437 5.791 11.969 1.00 90.88 98 VAL A CA 1
ATOM 763 C C . VAL A 1 98 ? -11.875 6.181 12.311 1.00 90.88 98 VAL A C 1
ATOM 765 O O . VAL A 1 98 ? -12.079 7.207 12.948 1.00 90.88 98 VAL A O 1
ATOM 768 N N . ASP A 1 99 ? -12.856 5.356 11.937 1.00 88.38 99 ASP A N 1
ATOM 769 C CA . ASP A 1 99 ? -14.285 5.593 12.186 1.00 88.38 99 ASP A CA 1
ATOM 770 C C . ASP A 1 99 ? -14.720 5.252 13.622 1.00 88.38 99 ASP A C 1
ATOM 772 O O . ASP A 1 99 ? -15.901 5.330 13.948 1.00 88.38 99 ASP A O 1
ATOM 776 N N . GLY A 1 100 ? -13.780 4.849 14.486 1.00 89.69 100 GLY A N 1
ATOM 777 C CA . GLY A 1 100 ? -14.072 4.422 15.853 1.00 89.69 100 GLY A CA 1
ATOM 778 C C . GLY A 1 100 ? -14.745 3.049 15.950 1.00 89.69 100 GLY A C 1
ATOM 779 O O . GLY A 1 100 ? -15.079 2.624 17.053 1.00 89.69 100 GLY A O 1
ATOM 780 N N . GLY A 1 101 ? -14.897 2.315 14.841 1.00 90.31 101 GLY A N 1
ATOM 781 C CA . GLY A 1 101 ? -15.549 1.001 14.769 1.00 90.31 101 GLY A CA 1
ATOM 782 C C . GLY A 1 101 ? -14.773 -0.159 15.411 1.00 90.31 101 GLY A C 1
ATOM 783 O O . GLY A 1 101 ? -14.961 -1.309 15.022 1.00 90.31 101 GLY A O 1
ATOM 784 N N . GLY A 1 102 ? -13.879 0.125 16.360 1.00 91.88 102 GLY A N 1
ATOM 785 C CA . GLY A 1 102 ? -13.075 -0.863 17.075 1.00 91.88 102 GLY A CA 1
ATOM 786 C C . GLY A 1 102 ? -11.744 -1.202 16.402 1.00 91.88 102 GLY A C 1
ATOM 787 O O . GLY A 1 102 ? -11.151 -0.390 15.688 1.00 91.88 102 GLY A O 1
ATOM 788 N N . LEU A 1 103 ? -11.247 -2.406 16.688 1.00 91.75 103 LEU A N 1
ATOM 789 C CA . LEU A 1 103 ? -9.952 -2.906 16.231 1.00 91.75 103 LEU A CA 1
ATOM 790 C C . LEU A 1 103 ? -10.112 -3.851 15.034 1.00 91.75 103 LEU A C 1
ATOM 792 O O . LEU A 1 103 ? -11.050 -4.643 14.982 1.00 91.75 103 LEU A O 1
ATOM 796 N N . VAL A 1 104 ? -9.158 -3.818 14.104 1.00 90.75 104 VAL A N 1
ATOM 797 C CA . VAL A 1 104 ? -9.086 -4.737 12.962 1.00 90.75 104 VAL A CA 1
ATOM 798 C C . VAL A 1 104 ? -7.741 -5.442 12.962 1.00 90.75 104 VAL A C 1
ATOM 800 O O . VAL A 1 104 ? -6.699 -4.798 13.071 1.00 90.75 104 VAL A O 1
ATOM 803 N N . SER A 1 105 ? -7.767 -6.764 12.804 1.00 91.31 105 SER A N 1
ATOM 804 C CA . SER A 1 105 ? -6.562 -7.577 12.663 1.00 91.31 105 SER A CA 1
ATOM 805 C C . SER A 1 105 ? -6.307 -7.981 11.216 1.00 91.31 105 SER A C 1
ATOM 807 O O . SER A 1 105 ? -7.227 -8.350 10.492 1.00 91.31 105 SER A O 1
ATOM 809 N N . GLY A 1 106 ? -5.039 -8.009 10.822 1.00 90.25 106 GLY A N 1
ATOM 810 C CA . GLY A 1 106 ? -4.609 -8.574 9.546 1.00 90.25 106 GLY A CA 1
ATOM 811 C C . GLY A 1 106 ? -3.097 -8.515 9.389 1.00 90.25 106 GLY A C 1
ATOM 812 O O . GLY A 1 106 ? -2.379 -8.355 10.379 1.00 90.25 106 GLY A O 1
ATOM 813 N N . PHE A 1 107 ? -2.615 -8.699 8.163 1.00 91.81 107 PHE A N 1
ATOM 814 C CA . PHE A 1 107 ? -1.182 -8.769 7.886 1.00 91.81 107 PHE A CA 1
ATOM 815 C C . PHE A 1 107 ? -0.692 -7.561 7.100 1.00 91.81 107 PHE A C 1
ATOM 817 O O . PHE A 1 107 ? -1.351 -7.114 6.165 1.00 91.81 107 PHE A O 1
ATOM 824 N N . MET A 1 108 ? 0.493 -7.084 7.470 1.00 91.81 108 MET A N 1
ATOM 825 C CA . MET A 1 108 ? 1.250 -6.039 6.779 1.00 91.81 108 MET A CA 1
ATOM 826 C C . MET A 1 108 ? 2.711 -6.478 6.652 1.00 91.81 108 MET A C 1
ATOM 828 O O . MET A 1 108 ? 3.160 -7.372 7.377 1.00 91.81 108 MET A O 1
ATOM 832 N N . TYR A 1 109 ? 3.448 -5.856 5.731 1.00 94.62 109 TYR A N 1
ATOM 833 C CA . TYR A 1 109 ? 4.823 -6.235 5.419 1.00 94.62 109 TYR A CA 1
ATOM 834 C C . TYR A 1 109 ? 5.792 -5.099 5.747 1.00 94.62 109 TYR A C 1
ATOM 836 O O . TYR A 1 109 ? 5.590 -3.969 5.308 1.00 94.62 109 TYR A O 1
ATOM 844 N N . TYR A 1 110 ? 6.845 -5.387 6.516 1.00 93.25 110 TYR A N 1
ATOM 845 C CA . TYR A 1 110 ? 7.772 -4.373 7.028 1.00 93.25 110 TYR A CA 1
ATOM 846 C C . TYR A 1 110 ? 9.225 -4.672 6.683 1.00 93.25 110 TYR A C 1
ATOM 848 O O . TYR A 1 110 ? 9.642 -5.822 6.562 1.00 93.25 110 TYR A O 1
ATOM 856 N N . CYS A 1 111 ? 10.007 -3.601 6.533 1.00 92.25 111 CYS A N 1
ATOM 857 C CA . CYS A 1 111 ? 11.439 -3.678 6.252 1.00 92.25 111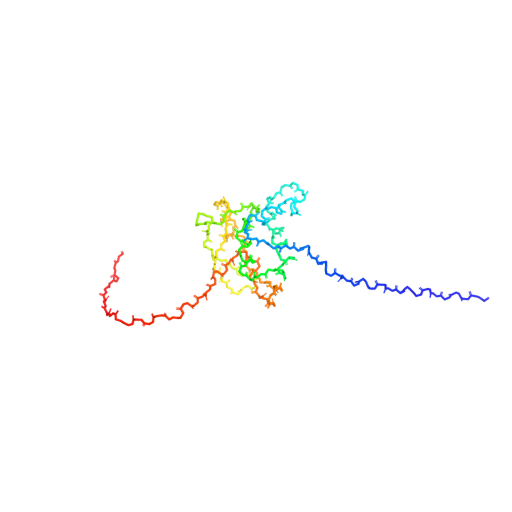 CYS A CA 1
ATOM 858 C C . CYS A 1 111 ? 12.310 -3.725 7.515 1.00 92.25 111 CYS A C 1
ATOM 860 O O . CYS A 1 111 ? 13.467 -4.128 7.435 1.00 92.25 111 CYS A O 1
ATOM 862 N N . CYS A 1 112 ? 11.796 -3.271 8.660 1.00 91.62 112 CYS A N 1
ATOM 863 C CA . CYS A 1 112 ? 12.535 -3.226 9.916 1.00 91.62 112 CYS A CA 1
ATOM 864 C C . CYS A 1 112 ? 11.581 -3.149 11.114 1.00 91.62 112 CYS A C 1
ATOM 866 O O . CYS A 1 112 ? 10.445 -2.690 10.991 1.00 91.62 112 CYS A O 1
ATOM 868 N N . TRP A 1 113 ? 12.072 -3.582 12.275 1.00 90.06 113 TRP A N 1
ATOM 869 C CA . TRP A 1 113 ? 11.314 -3.586 13.526 1.00 90.06 113 TRP A CA 1
ATOM 870 C C . TRP A 1 113 ? 10.817 -2.193 13.964 1.00 90.06 11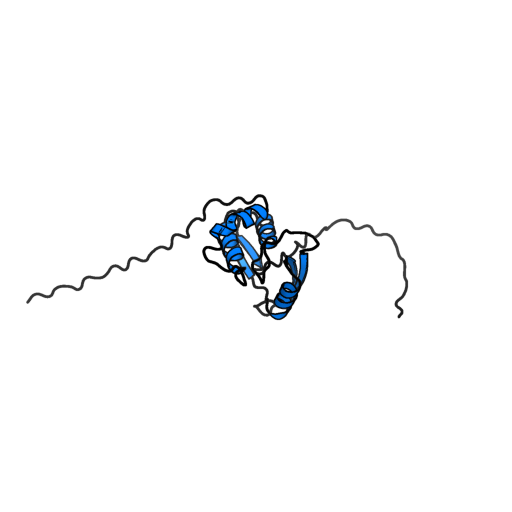3 TRP A C 1
ATOM 872 O O . TRP A 1 113 ? 9.647 -2.109 14.329 1.00 90.06 113 TRP A O 1
ATOM 882 N N . PRO A 1 114 ? 11.590 -1.089 13.838 1.00 93.00 114 PRO A N 1
ATOM 883 C CA . PRO A 1 114 ? 11.086 0.242 14.189 1.00 93.00 114 PRO A CA 1
ATOM 884 C C . PRO A 1 114 ? 9.800 0.632 13.444 1.00 93.00 114 PRO A C 1
ATOM 886 O O . PRO A 1 114 ? 8.887 1.182 14.046 1.00 93.00 114 PRO A O 1
ATOM 889 N N . CYS A 1 115 ? 9.660 0.258 12.165 1.00 92.44 115 CYS A N 1
ATOM 890 C CA . CYS A 1 115 ? 8.429 0.526 11.414 1.00 92.44 115 CYS A CA 1
ATOM 891 C C . CYS A 1 115 ? 7.215 -0.263 11.931 1.00 92.44 115 CYS A C 1
ATOM 893 O O . CYS A 1 115 ? 6.078 0.163 11.738 1.00 92.44 115 CYS A O 1
ATOM 895 N N . VAL A 1 116 ? 7.428 -1.417 12.565 1.00 93.31 116 VAL A N 1
ATOM 896 C CA . VAL A 1 116 ? 6.337 -2.178 13.188 1.00 93.31 116 VAL A CA 1
ATOM 897 C C . VAL A 1 116 ? 5.805 -1.416 14.403 1.00 93.31 116 VAL A C 1
ATOM 899 O O . VAL A 1 116 ? 4.592 -1.266 14.529 1.00 93.31 116 VAL A O 1
ATOM 902 N N . CYS A 1 117 ? 6.697 -0.880 15.242 1.00 93.75 117 CYS A N 1
ATOM 903 C CA . CYS A 1 117 ? 6.333 -0.055 16.397 1.00 93.75 117 CYS A CA 1
ATOM 904 C C . CYS A 1 117 ? 5.619 1.233 15.974 1.00 93.75 117 CYS A C 1
ATOM 906 O O . CYS A 1 117 ? 4.509 1.482 16.434 1.00 93.75 117 CYS A O 1
ATOM 908 N N . ASP A 1 118 ? 6.170 1.966 14.999 1.00 92.69 118 ASP A N 1
ATOM 909 C CA . ASP A 1 118 ? 5.534 3.180 14.461 1.00 92.69 118 ASP A CA 1
ATOM 910 C C . ASP A 1 118 ? 4.110 2.905 13.946 1.00 92.69 118 ASP A C 1
ATOM 912 O O . ASP A 1 118 ? 3.214 3.744 14.049 1.00 92.69 118 ASP A O 1
ATOM 916 N N . THR A 1 119 ? 3.872 1.709 13.399 1.00 91.75 119 THR A N 1
ATOM 917 C CA . THR A 1 119 ? 2.533 1.314 12.950 1.00 91.75 119 THR A CA 1
ATOM 918 C C . THR A 1 119 ? 1.572 1.146 14.119 1.00 91.75 119 THR A C 1
ATOM 920 O O . THR A 1 119 ? 0.439 1.612 14.040 1.00 91.75 119 THR A O 1
ATOM 923 N N . GLN A 1 120 ? 1.999 0.464 15.180 1.00 91.62 120 GLN A N 1
ATOM 924 C CA . GLN A 1 120 ? 1.161 0.221 16.354 1.00 91.62 120 GLN A CA 1
ATOM 925 C C . GLN A 1 120 ? 0.802 1.527 17.073 1.00 91.62 120 GLN A C 1
ATOM 927 O O . GLN A 1 120 ? -0.324 1.657 17.552 1.00 91.62 120 GLN A O 1
ATOM 932 N N . ASP A 1 121 ? 1.722 2.492 17.078 1.00 91.31 121 ASP A N 1
ATOM 933 C CA . ASP A 1 121 ? 1.543 3.766 17.772 1.00 91.31 121 ASP A CA 1
ATOM 934 C C . ASP A 1 121 ? 0.704 4.767 16.963 1.00 91.31 121 ASP A C 1
ATOM 936 O O . ASP A 1 121 ? -0.147 5.465 17.523 1.00 91.31 121 ASP A O 1
ATOM 940 N N . PHE A 1 122 ? 0.918 4.844 15.642 1.00 89.81 122 PHE A N 1
ATOM 941 C CA . PHE A 1 122 ? 0.392 5.952 14.835 1.00 89.81 122 PHE A CA 1
ATOM 942 C C . PHE A 1 122 ? -0.587 5.552 13.730 1.00 89.81 122 PHE A C 1
ATOM 944 O O . PHE A 1 122 ? -1.427 6.370 13.343 1.00 89.81 122 PHE A O 1
ATOM 951 N N . ILE A 1 123 ? -0.510 4.333 13.192 1.00 90.56 123 ILE A N 1
ATOM 952 C CA . ILE A 1 123 ? -1.314 3.960 12.022 1.00 90.56 123 ILE A CA 1
ATOM 953 C C . ILE A 1 123 ? -2.708 3.497 12.446 1.00 90.56 123 ILE A C 1
ATOM 955 O O . ILE A 1 123 ? -2.895 2.648 13.316 1.00 90.56 123 ILE A O 1
ATOM 959 N N . ARG A 1 124 ? -3.712 4.031 11.748 1.00 90.50 124 ARG A N 1
ATOM 960 C CA . ARG A 1 124 ? -5.118 3.637 11.864 1.00 90.50 124 ARG A CA 1
ATOM 961 C C . ARG A 1 124 ? -5.612 3.039 10.552 1.00 90.50 124 ARG A C 1
ATOM 963 O O . ARG A 1 124 ? -5.065 3.314 9.485 1.00 90.50 124 ARG A O 1
ATOM 970 N 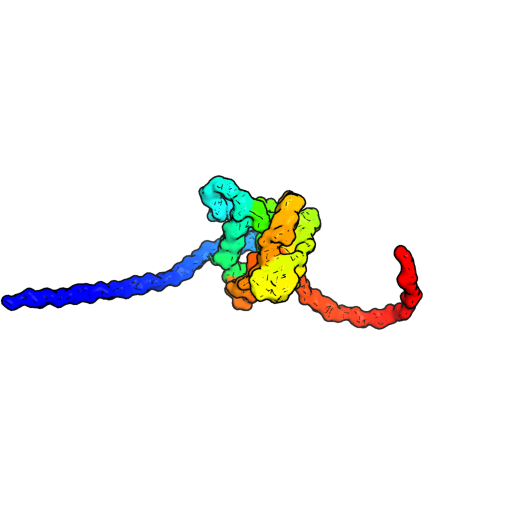N . VAL A 1 125 ? -6.650 2.214 10.633 1.00 90.38 125 VAL A N 1
ATOM 971 C CA . VAL A 1 125 ? -7.260 1.563 9.467 1.00 90.38 125 VAL A CA 1
ATOM 972 C C . VAL A 1 125 ? -8.456 2.373 8.994 1.00 90.38 125 VAL A C 1
ATOM 974 O O . VAL A 1 125 ? -9.395 2.606 9.751 1.00 90.38 125 VAL A O 1
ATOM 977 N N . ASP A 1 126 ? -8.441 2.761 7.728 1.00 86.88 126 ASP A N 1
ATOM 978 C CA . ASP A 1 126 ? -9.565 3.413 7.066 1.00 86.88 126 ASP A CA 1
ATOM 979 C C . ASP A 1 126 ? -10.162 2.497 5.980 1.00 86.88 126 ASP A C 1
ATOM 981 O O . ASP A 1 126 ? -9.692 1.375 5.770 1.00 86.88 126 ASP A O 1
ATOM 985 N N . THR A 1 127 ? -11.277 2.890 5.369 1.00 83.88 127 THR A N 1
ATOM 986 C CA . THR A 1 127 ? -12.000 2.124 4.350 1.00 83.88 127 THR A CA 1
ATOM 987 C C . THR A 1 127 ? -12.191 2.964 3.096 1.00 83.88 127 THR A C 1
ATOM 989 O O . THR A 1 127 ? -12.729 4.062 3.160 1.00 83.88 127 THR A O 1
ATOM 992 N N . ALA A 1 128 ? -11.816 2.417 1.944 1.00 81.56 128 ALA A N 1
ATOM 993 C CA . ALA A 1 128 ? -12.011 3.028 0.639 1.00 81.56 128 ALA A CA 1
ATOM 994 C C . ALA A 1 128 ? -12.896 2.139 -0.243 1.00 81.56 128 ALA A C 1
ATOM 996 O O . ALA A 1 128 ? -12.746 0.916 -0.279 1.00 81.56 128 ALA A O 1
ATOM 997 N N . ASN A 1 129 ? -13.807 2.759 -0.990 1.00 82.06 129 ASN A N 1
ATOM 998 C CA . ASN A 1 129 ? -14.514 2.084 -2.074 1.00 82.06 129 ASN A CA 1
ATOM 999 C C . ASN A 1 129 ? -13.646 2.169 -3.329 1.00 82.06 129 ASN A C 1
ATOM 1001 O O . ASN A 1 129 ? -13.213 3.257 -3.707 1.00 82.06 129 ASN A O 1
ATOM 1005 N N . VAL A 1 130 ? -13.365 1.025 -3.949 1.00 82.56 130 VAL A N 1
ATOM 1006 C CA . VAL A 1 130 ? -12.434 0.926 -5.072 1.00 82.56 130 VAL A CA 1
ATOM 1007 C C . VAL A 1 130 ? -13.089 0.140 -6.202 1.00 82.56 130 VAL A C 1
ATOM 1009 O O . VAL A 1 130 ? -13.552 -0.983 -6.016 1.00 82.56 130 VAL A O 1
ATOM 1012 N N . THR A 1 131 ? -13.115 0.716 -7.398 1.00 86.81 131 THR A N 1
ATOM 1013 C CA . THR A 1 131 ? -13.580 0.015 -8.599 1.00 86.81 131 THR A CA 1
ATOM 1014 C C . THR A 1 131 ? -12.476 -0.906 -9.108 1.00 86.81 131 THR A C 1
ATOM 1016 O O . THR A 1 131 ? -11.364 -0.443 -9.356 1.00 86.81 131 THR A O 1
ATOM 1019 N N . LEU A 1 132 ? -12.774 -2.196 -9.269 1.00 87.00 132 LEU A N 1
ATOM 1020 C CA . LEU A 1 132 ? -11.854 -3.227 -9.760 1.00 87.00 132 LEU A CA 1
ATOM 1021 C C . LEU A 1 132 ? -12.275 -3.736 -11.143 1.00 87.00 132 LEU A C 1
ATOM 1023 O O . LEU A 1 132 ? -13.382 -3.460 -11.605 1.00 87.00 132 LEU A O 1
ATOM 1027 N N . ALA A 1 133 ? -11.421 -4.539 -11.787 1.00 81.19 133 ALA A N 1
ATOM 1028 C CA . ALA A 1 133 ? -11.677 -5.067 -13.135 1.00 81.19 133 ALA A CA 1
ATOM 1029 C C . ALA A 1 133 ? -12.954 -5.931 -13.252 1.00 81.19 133 ALA A C 1
ATOM 1031 O O . ALA A 1 133 ? -13.438 -6.163 -14.356 1.00 81.19 133 ALA A O 1
ATOM 1032 N N . GLY A 1 134 ? -13.499 -6.409 -12.126 1.00 72.12 134 GLY A N 1
ATOM 1033 C CA . GLY A 1 134 ? -14.731 -7.205 -12.051 1.00 72.12 134 GLY A CA 1
ATOM 1034 C C . GLY A 1 134 ? -15.927 -6.496 -11.401 1.00 72.12 134 GLY A C 1
ATOM 1035 O O . GLY A 1 134 ? -16.916 -7.164 -11.118 1.00 72.12 134 GLY A O 1
ATOM 1036 N N . GLY A 1 135 ? -15.838 -5.188 -11.128 1.00 71.25 135 GLY A N 1
ATOM 1037 C CA . GLY A 1 135 ? -16.868 -4.414 -10.423 1.00 71.25 135 GLY A CA 1
ATOM 1038 C C . GLY A 1 135 ? -16.346 -3.703 -9.171 1.00 71.25 135 GLY A C 1
ATOM 1039 O O . GLY A 1 135 ? -15.154 -3.742 -8.864 1.00 71.25 135 GLY A O 1
ATOM 1040 N N . GLU A 1 136 ? -17.230 -3.012 -8.453 1.00 68.12 136 GLU A N 1
ATOM 1041 C CA . GLU A 1 136 ? -16.868 -2.305 -7.219 1.00 68.12 136 GLU A CA 1
ATOM 1042 C C . GLU A 1 136 ? -16.557 -3.273 -6.070 1.00 68.12 136 GLU A C 1
ATOM 1044 O O . GLU A 1 136 ? -17.288 -4.232 -5.824 1.00 68.12 136 GLU A O 1
ATOM 1049 N N . ALA A 1 137 ? -15.483 -2.990 -5.334 1.00 68.06 137 ALA A N 1
ATOM 1050 C CA . ALA A 1 137 ? -15.126 -3.674 -4.102 1.00 68.06 137 ALA A CA 1
ATOM 1051 C C . ALA A 1 137 ? -14.837 -2.656 -2.993 1.00 68.06 137 ALA A C 1
ATOM 1053 O O . ALA A 1 137 ? -14.190 -1.628 -3.202 1.00 68.06 137 ALA A O 1
ATOM 1054 N N . ARG A 1 138 ? -15.295 -2.957 -1.778 1.00 64.12 138 ARG A N 1
ATOM 1055 C CA . ARG A 1 138 ? -14.963 -2.178 -0.582 1.00 64.12 138 ARG A CA 1
ATOM 1056 C C . ARG A 1 138 ? -13.691 -2.742 0.040 1.00 64.12 138 ARG A C 1
ATOM 1058 O O . ARG A 1 138 ? -13.649 -3.924 0.371 1.00 64.12 138 ARG A O 1
ATOM 1065 N N . LEU A 1 139 ? -12.675 -1.905 0.209 1.00 66.62 139 LEU A N 1
ATOM 1066 C CA . LEU A 1 139 ? -11.365 -2.297 0.723 1.00 66.62 139 LEU A CA 1
ATOM 1067 C C . LEU A 1 139 ? -10.996 -1.484 1.955 1.00 66.62 139 LEU A C 1
ATOM 1069 O O . LEU A 1 139 ? -11.413 -0.340 2.117 1.00 66.62 139 LEU A O 1
ATOM 1073 N N . LEU A 1 140 ? -10.181 -2.067 2.825 1.00 58.91 140 LEU A N 1
ATOM 1074 C CA . LEU A 1 140 ? -9.524 -1.312 3.884 1.00 58.91 140 LEU A CA 1
ATOM 1075 C C . LEU A 1 140 ? -8.346 -0.557 3.250 1.00 58.91 140 LEU A C 1
ATOM 1077 O O . LEU A 1 140 ? -7.553 -1.151 2.527 1.00 58.91 140 LEU A O 1
ATOM 1081 N N . SER A 1 141 ? -8.258 0.756 3.460 1.00 53.16 141 SER A N 1
ATOM 1082 C CA . SER A 1 141 ? -7.247 1.627 2.839 1.00 53.16 141 SER A CA 1
ATOM 1083 C C . SER A 1 141 ? -5.878 1.557 3.525 1.00 53.16 141 SER A C 1
ATOM 1085 O O . SER A 1 141 ? -4.895 2.074 2.998 1.00 53.16 141 SER A O 1
ATOM 1087 N N . SER A 1 142 ? -5.784 0.874 4.669 1.00 51.06 142 SER A N 1
ATOM 1088 C CA . SER A 1 142 ? -4.504 0.432 5.228 1.00 51.06 142 SER A CA 1
ATOM 1089 C C . SER A 1 142 ? -4.113 -0.903 4.580 1.00 51.06 142 SER A C 1
ATOM 1091 O O . SER A 1 142 ? -5.001 -1.742 4.424 1.00 51.06 142 SER A O 1
ATOM 1093 N N . PRO A 1 143 ? -2.824 -1.167 4.252 1.00 53.72 143 PRO A N 1
ATOM 1094 C CA . PRO A 1 143 ? -2.364 -2.409 3.607 1.00 53.72 143 PRO A CA 1
ATOM 1095 C C . PRO A 1 143 ? -2.478 -3.640 4.512 1.00 53.72 143 PRO A C 1
ATOM 1097 O O . PRO A 1 143 ? -1.825 -4.657 4.279 1.00 53.72 143 PRO A O 1
ATOM 1100 N N . LEU A 1 144 ? -3.305 -3.549 5.551 1.00 47.72 144 LEU A N 1
ATOM 1101 C CA . LEU A 1 144 ? -3.859 -4.673 6.253 1.00 47.72 144 LEU A CA 1
ATOM 1102 C C . LEU A 1 144 ? -4.605 -5.512 5.212 1.00 47.72 144 LEU A C 1
ATOM 1104 O O . LEU A 1 144 ? -5.793 -5.323 4.952 1.00 47.72 144 LEU A O 1
ATOM 1108 N N . SER A 1 145 ? -3.877 -6.443 4.596 1.00 45.47 145 SER A N 1
ATOM 1109 C CA . SER A 1 145 ? -4.496 -7.551 3.900 1.00 45.47 145 SER A CA 1
ATOM 1110 C C . SER A 1 145 ? -5.332 -8.226 4.972 1.00 45.47 145 SER A C 1
ATOM 1112 O O . SER A 1 145 ? -4.796 -8.879 5.879 1.00 45.47 145 SER A O 1
ATOM 1114 N N . ALA A 1 146 ? -6.643 -7.991 4.930 1.00 38.09 146 ALA A N 1
ATOM 1115 C CA . ALA A 1 146 ? -7.603 -8.842 5.589 1.00 38.09 146 ALA A CA 1
ATOM 1116 C C . ALA A 1 146 ? -7.405 -10.181 4.897 1.00 38.09 146 ALA A C 1
ATOM 1118 O O . ALA A 1 146 ? -7.989 -10.418 3.846 1.00 38.09 146 ALA A O 1
ATOM 1119 N N . ALA A 1 147 ? -6.471 -10.994 5.406 1.00 30.36 147 ALA A N 1
ATOM 1120 C CA . ALA A 1 147 ? -6.267 -12.344 4.928 1.00 30.36 147 ALA A CA 1
ATOM 1121 C C . ALA A 1 147 ? -7.657 -12.948 4.894 1.00 30.36 147 ALA A C 1
ATOM 1123 O O . ALA A 1 147 ? -8.300 -13.066 5.942 1.00 30.36 147 ALA A O 1
ATOM 1124 N N . ALA A 1 148 ? -8.138 -13.154 3.667 1.00 30.02 148 ALA A N 1
ATOM 1125 C CA . ALA A 1 148 ? -9.504 -13.506 3.393 1.00 30.02 148 ALA A CA 1
ATOM 1126 C C . ALA A 1 148 ? -9.903 -14.571 4.404 1.00 30.02 148 ALA A C 1
ATOM 1128 O O . ALA A 1 148 ? -9.283 -15.635 4.474 1.00 30.02 148 ALA A O 1
ATOM 1129 N N . SER A 1 149 ? -10.916 -14.262 5.209 1.00 27.27 149 SER A N 1
ATOM 1130 C CA . SER A 1 149 ? -11.653 -15.257 5.967 1.00 27.27 149 SER A CA 1
ATOM 1131 C C . SER A 1 149 ? -12.366 -16.145 4.945 1.00 27.27 149 SER A C 1
ATOM 1133 O O . SER A 1 149 ? -13.577 -16.081 4.774 1.00 27.27 149 SER A O 1
ATOM 1135 N N . ARG A 1 150 ? -11.607 -16.943 4.183 1.00 27.88 150 ARG A N 1
ATOM 1136 C CA . ARG A 1 150 ? -12.150 -18.076 3.456 1.00 27.88 150 ARG A CA 1
ATOM 1137 C C . ARG A 1 150 ? -12.449 -19.106 4.519 1.00 27.88 150 ARG A C 1
ATOM 1139 O O . ARG A 1 150 ? -11.590 -19.869 4.948 1.00 27.88 150 ARG A O 1
ATOM 1146 N N . SER A 1 151 ? -13.698 -19.055 4.955 1.00 28.86 151 SER A N 1
ATOM 1147 C CA . SER A 1 151 ? -14.431 -20.178 5.496 1.00 28.86 151 SER A CA 1
ATOM 1148 C C . SER A 1 151 ? -14.139 -21.422 4.661 1.00 28.86 151 SER A C 1
ATOM 1150 O O . SER A 1 151 ? -14.756 -21.650 3.623 1.00 28.86 151 SER A O 1
ATOM 1152 N N . SER A 1 152 ? -13.235 -22.265 5.148 1.00 31.50 152 SER A N 1
ATOM 1153 C CA . SER A 1 152 ? -13.271 -23.698 4.876 1.00 31.50 152 SER A CA 1
ATOM 1154 C C . SER A 1 152 ? -14.438 -24.282 5.669 1.00 31.50 152 SER A C 1
ATOM 1156 O O . SER A 1 152 ? -14.262 -24.994 6.655 1.00 31.50 152 SER A O 1
ATOM 1158 N N . ALA A 1 153 ? -15.660 -23.943 5.260 1.00 34.69 153 ALA A N 1
ATOM 1159 C CA . ALA A 1 153 ? -16.801 -24.772 5.582 1.00 34.69 153 ALA A CA 1
ATOM 1160 C C . ALA A 1 153 ? -16.603 -26.093 4.829 1.00 34.69 153 ALA A C 1
ATOM 1162 O O . ALA A 1 153 ? -16.708 -26.131 3.608 1.00 34.69 153 ALA A O 1
ATOM 1163 N N . SER A 1 154 ? -16.255 -27.142 5.578 1.00 38.94 154 SER A N 1
ATOM 1164 C CA . SER A 1 154 ? -16.532 -28.564 5.319 1.00 38.94 154 SER A CA 1
ATOM 1165 C C . SER A 1 154 ? -15.329 -29.457 5.632 1.00 38.94 154 SER A C 1
ATOM 1167 O O . SER A 1 154 ? -14.558 -29.864 4.763 1.00 38.94 154 SER A O 1
ATOM 1169 N N . ARG A 1 155 ? -15.213 -29.818 6.911 1.00 34.00 155 ARG A N 1
ATOM 1170 C CA . ARG A 1 155 ? -15.170 -31.230 7.306 1.00 34.00 155 ARG A CA 1
ATOM 1171 C C . ARG A 1 155 ? -15.523 -31.349 8.783 1.00 34.00 155 ARG A C 1
ATOM 1173 O O . ARG A 1 155 ? -14.703 -31.190 9.677 1.00 34.00 155 ARG A O 1
ATOM 1180 N N . ARG A 1 156 ? -16.812 -31.588 9.013 1.00 36.66 156 ARG A N 1
ATOM 1181 C CA . ARG A 1 156 ? -17.328 -32.154 10.252 1.00 36.66 156 ARG A CA 1
ATOM 1182 C C . ARG A 1 156 ? -16.813 -33.593 10.310 1.00 36.66 156 ARG A C 1
ATOM 1184 O O . ARG A 1 156 ? -17.307 -34.442 9.579 1.00 36.66 156 ARG A O 1
ATOM 1191 N N . SER A 1 157 ? -15.831 -33.850 11.161 1.00 37.00 157 SER A N 1
ATOM 1192 C CA . SER A 1 157 ? -15.532 -35.197 11.641 1.00 37.00 157 SER A CA 1
ATOM 1193 C C . SER A 1 157 ? -15.583 -35.145 13.158 1.00 37.00 157 SER A C 1
ATOM 1195 O O . SER A 1 157 ? -14.626 -34.814 13.844 1.00 37.00 157 SER A O 1
ATOM 1197 N N . THR A 1 158 ? -16.796 -35.380 13.643 1.00 39.66 158 THR A N 1
ATOM 1198 C CA . THR A 1 158 ? -17.087 -35.968 14.947 1.00 39.66 158 THR A CA 1
ATOM 1199 C C . THR A 1 158 ? -16.200 -37.184 15.196 1.00 39.66 158 THR A C 1
ATOM 1201 O O . THR A 1 158 ? -16.047 -37.974 14.266 1.00 39.66 158 THR A O 1
ATOM 1204 N N . LEU A 1 159 ? -15.706 -37.306 16.437 1.00 37.53 159 LEU A N 1
ATOM 1205 C CA . LEU A 1 159 ? -15.039 -38.428 17.141 1.00 37.53 159 LEU A CA 1
ATOM 1206 C C . LEU A 1 159 ? -13.799 -37.842 17.845 1.00 37.53 159 LEU A C 1
ATOM 1208 O O . LEU A 1 159 ? -12.931 -37.308 17.175 1.00 37.53 159 LEU A O 1
ATOM 1212 N N . GLY A 1 160 ? -13.599 -37.846 19.157 1.00 30.44 160 GLY A N 1
ATOM 1213 C CA . GLY A 1 160 ? -14.299 -38.358 20.328 1.00 30.44 160 GLY A CA 1
ATOM 1214 C C . GLY A 1 160 ? -13.598 -37.756 21.565 1.00 30.44 160 GLY A C 1
ATOM 1215 O O . GLY A 1 160 ? -12.554 -37.119 21.433 1.00 30.44 160 GLY A O 1
ATOM 1216 N N . GLY A 1 161 ? -14.217 -37.878 22.740 1.00 33.25 161 GLY A N 1
ATOM 1217 C CA . GLY A 1 161 ? -13.876 -37.136 23.959 1.00 33.25 161 GLY A CA 1
ATOM 1218 C C . GLY A 1 161 ? -12.474 -37.357 24.542 1.00 33.25 161 GLY A C 1
ATOM 1219 O O . GLY A 1 161 ? -11.791 -38.332 24.244 1.00 33.25 161 GLY A O 1
ATOM 1220 N N . GLY A 1 162 ? -12.073 -36.436 25.422 1.00 30.64 162 GLY A N 1
ATOM 1221 C CA . GLY A 1 162 ? -10.765 -36.458 26.075 1.00 30.64 162 GLY A CA 1
ATOM 1222 C C . GLY A 1 162 ? -10.517 -35.237 26.955 1.00 30.64 162 GLY A C 1
ATOM 1223 O O . GLY A 1 162 ? -9.711 -34.376 26.634 1.00 30.64 162 GLY A O 1
ATOM 1224 N N . GLU A 1 163 ? -11.251 -35.166 28.056 1.00 35.91 163 GLU A N 1
ATOM 1225 C CA . GLU A 1 163 ? -11.026 -34.313 29.223 1.00 35.91 163 GLU A CA 1
ATOM 1226 C C . GLU A 1 163 ? -9.556 -34.303 29.699 1.00 35.91 163 GLU A C 1
ATOM 1228 O O . GLU A 1 163 ? -8.979 -35.380 29.861 1.00 35.91 163 GLU A O 1
ATOM 1233 N N . ARG A 1 164 ? -8.979 -33.116 29.988 1.00 38.41 164 ARG A N 1
ATOM 1234 C CA . ARG A 1 164 ? -8.203 -32.814 31.222 1.00 38.41 164 ARG A CA 1
ATOM 1235 C C . ARG A 1 164 ? -7.541 -31.418 31.241 1.00 38.41 164 ARG A C 1
ATOM 1237 O O . ARG A 1 164 ? -6.635 -31.133 30.473 1.00 38.41 164 ARG A O 1
ATOM 1244 N N . ARG A 1 165 ? -7.945 -30.673 32.280 1.00 39.88 165 ARG A N 1
ATOM 1245 C CA . ARG A 1 165 ? -7.147 -29.907 33.267 1.00 39.88 165 ARG A CA 1
ATOM 1246 C C . ARG A 1 165 ? -6.410 -28.626 32.848 1.00 39.88 165 ARG A C 1
ATOM 1248 O O . ARG A 1 165 ? -5.337 -28.646 32.263 1.00 39.88 165 ARG A O 1
ATOM 1255 N N . GLN A 1 166 ? -6.953 -27.526 33.375 1.00 43.03 166 GLN A N 1
ATOM 1256 C CA . GLN A 1 166 ? -6.204 -26.415 33.969 1.00 43.03 166 GLN A CA 1
ATOM 1257 C C . GLN A 1 166 ? -5.225 -26.927 35.041 1.00 43.03 166 GLN A C 1
ATOM 1259 O O . GLN A 1 166 ? -5.626 -27.767 35.851 1.00 43.03 166 GLN A O 1
ATOM 1264 N N . ALA A 1 167 ? -4.006 -26.383 35.086 1.00 40.00 167 ALA A N 1
ATOM 1265 C CA . ALA A 1 167 ? -3.334 -25.946 36.316 1.00 40.00 167 ALA A CA 1
ATOM 1266 C C . ALA A 1 167 ? -1.934 -25.374 36.025 1.00 40.00 167 ALA A C 1
ATOM 1268 O O . ALA A 1 167 ? -1.132 -26.029 35.363 1.00 40.00 167 ALA A O 1
ATOM 1269 N N . ASN A 1 168 ? -1.692 -24.226 36.669 1.00 42.69 168 ASN A N 1
ATOM 1270 C CA . ASN A 1 168 ? -0.439 -23.519 36.960 1.00 42.69 168 ASN A CA 1
ATOM 1271 C C . ASN A 1 168 ? 0.246 -22.746 35.827 1.00 42.69 168 ASN A C 1
ATOM 1273 O O . ASN A 1 168 ? 1.033 -23.345 35.064 1.00 42.69 168 ASN A O 1
#

Sequence (168 aa):
MSRRPPIAMLSLASIAVAGVSPPWRPATVRDLHSEYGNIFKHGNRNAASHLWVSFILQRASQLAPSKLEEMFTGFCAVSGSPTRPSDYTRYRLTLPRVDGGGLVSGFMYYCCWPCVCDTQDFIRVDTANVTLAGGEARLLSSPLSAAASRSSASRRSTLGGGERRQAN

Radius of gyration: 23.56 Å; chains: 1; bounding box: 42×96×64 Å

pLDDT: mean 76.76, std 21.7, range [27.27, 97.25]

Secondary structure (DSSP, 8-state):
---PPP--------------PPP---SSHHHHHHTHHHH--SS--TT-HHHHHHHHHTTGGGS-HHHHHHHHTTB-TTT--B---STTTEEEEEEEBTTS--EEEEEEE-SSHHHHHHHHHH--B-EEEEEETTEEEEEESSS-B-----------------------

Organism: Emiliania huxleyi (NCBI:txid2903)

Foldseek 3Di:
DDDDDDDPPPDPPDDPPLDQDPQDDDPALVSLVVCVCVQPVDDAQAQVLVSLLVVLQSCQQNDDPVVSLRNQQQAQNGGRHGFDDDPVQKDWDWAAAPVRPGIDIAIHGHDDDVSVVCCRVPNHWYWDWGAHNVGIDIDTSRSRPPVDPPPPPDDDDDDDDDDDDDDD

=== Feature glossary ===
The record interleaves many kinds of information about one protein. Here is each kind framed as the question it answers.

Q: What are the backbone torsion angles?
A: φ (phi) and ψ (psi) are the two rotatable backbone dihedrals per residue: φ is the C(i-1)–N–Cα–C torsion, ψ is the N–Cα–C–N(i+1) torsion, both in degrees on (−180°, 180°]. α-helical residues cluster near (−60°, −45°); β-strand residues near (−120°, +130°). A Ramachandran plot is simply a scatter of (φ, ψ) for every residue.

Q: What is the amino-acid chain?
A: This is the polypeptide sequence — one letter per residue, N-terminus first. Length ranges from a few dozen residues for small domains to over a thousand for large multi-domain proteins.

Q: How mobile is each atom in the crystal?
A: For experimental (PDB) structures, the B-factor (temperature factor) quantifies the positional spread of each atom in the crystal — a combination of thermal vibration and static disorder — in units of Å². High B-factors mark flexible loops or poorly resolved regions; low B-factors mark the rigid, well-ordered core.

Q: Are the domains correctly placed relative to each other?
A: Predicted Aligned Error (PAE) is an AlphaFold confidence matrix: entry (i, j) is the expected error in the position of residue j, in ångströms, when the prediction is superimposed on the true structure at residue i. Low PAE within a block of residues means that block is internally rigid and well-predicted; high PAE between two blocks means their relative placement is uncertain even if each block individually is confident.

Q: How confident is the AlphaFold model at each residue?
A: pLDDT is the predicted lDDT-Cα score: AlphaFold's confidence that the local environment of each residue (all inter-atomic distances within 15 Å) is correctly placed. It is a per-residue number between 0 and 100, with higher meaning more reliable.

Q: What family and function is it annotated with?
A: Functional annotations link the protein to curated databases. InterPro entries identify conserved domains and families by matching the sequence against member-database signatures (Pfam, PROSITE, CDD, …). Gene Ontology (GO) terms describe molecular function, biological process, and cellular component in a controlled vocabulary. CATH places the structure in a hierarchical fold classification (Class/Architecture/Topology/Homologous-superfamily). The organism is the source species.

Q: How big and how compact is the whole molecule?
A: Three whole-structure scalars: the radius of gyration (RMS distance of Cα from centroid, in Å), the count of Cα–Cα contacts (pairs closer than 8 Å and separated by more than four residues in sequence — i.e. tertiary, not local, contacts), and the bounding-box dimensions. Together they distinguish compact globular folds from extended fibres or disordered chains.

Q: What known structures does this most resemble?
A: The Foldseek neighbor list gives the closest experimentally determined structures in the PDB, ranked by structural alignment. TM-score near 1 means near-identical fold; near 0.3 means only rough topology match. This is how one finds what a novel AlphaFold prediction most resembles in the solved-structure universe.

Q: Which residues are buried vs exposed?
A: SASA measures how much of the protein is reachable by solvent. It is computed by rolling a water-sized probe over the atomic surface and summing the exposed area (Å²). Per-residue SASA distinguishes core (buried, low SASA) from surface (exposed, high SASA) residues; total SASA is a whole-molecule size measure.

Q: Which residues are in helices, strands, or loops?
A: Eight-state secondary structure (DSSP): H is the canonical α-helix, G the tighter 3₁₀-helix, I the wider π-helix; E/B are β-structure, T and S are turns and bends, and '-' is everything else. DSSP derives these from the pattern of main-chain N–H···O=C hydrogen bonds, not from the sequence.

Q: Where is each backbone atom in 3D?
A: Structure coordinates are given as an mmCIF _atom_site loop: one row per atom with element, residue name, chain id, sequence number, and x/y/z position in Å. Only the four main-chain atoms per residue are included here; side chains are omitted to keep the record compact.

Q: What if only a Cα trace is available?
A: Three-state secondary structure (P-SEA) collapses the eight DSSP classes into helix (a), strand (b), and coil (c). P-SEA assigns these from Cα geometry alone — distances and angles — without requiring backbone oxygens, so it works on any Cα trace.

Q: What do the rendered images show?
A: The six renders are orthographic views along the three Cartesian axes in both directions. Representation (cartoon, sticks, or surface) and color scheme (sequence-rainbow or by-chain) vary across proteins so the training set covers all the common visualization conventions.

Q: What does the local fold look like, residue by residue?
A: Foldseek's 3Di representation compresses backbone geometry into a per-residue letter drawn from a learned twenty-state alphabet. It captures the tertiary interaction pattern around each residue — which residues are packed against it i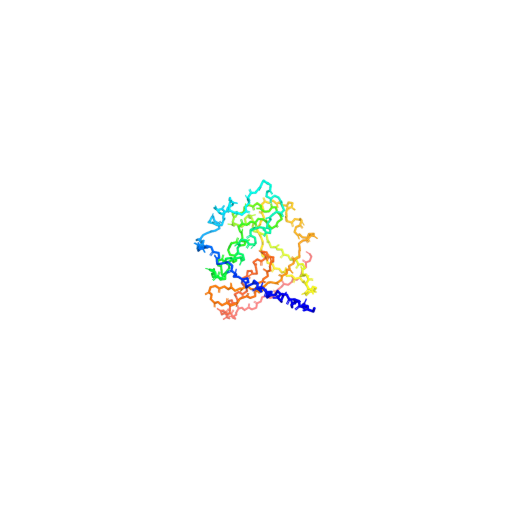n space, regardless of where they are in sequence.

Q: What do the diagnostic plots show?
A: The contact map is a binary N×N matrix image: pixel (i, j) is dark where Cα_i and Cα_j are within 8 Å and |i−j|>4. Because the |i−j|>4 filter removes local helical contacts, off-diagonal stripes parallel to the main diagonal indicate parallel β-sheets; stripes perpendicular to it indicate antiparallel β-sheets. The Ramachandran plot scatters every residue's (φ, ψ) pair against the sterically allowed regions. The PAE heatmap renders the predicted-aligned-error matrix.